Protein AF-A0A2M7YLI7-F1 (afdb_monomer_lite)

pLDDT: mean 92.36, std 5.56, range [60.12, 97.44]

Foldseek 3Di:
DEEAEDEDEQVRVVVVVCVVVVQADDEDDDCDPSPVPDAAQYWYWYDYPPDIDIDGRHGDDDDPDPVRVCVVDPVSNHPVPDPDPD

InterPro domains:
  IPR015947 PUA-like superfamily [SSF88697] (15-86)

Organism: NCBI:txid1974805

Sequence (86 aa):
MKKHFLKIKQRDKFVFDAIKNGGKTIETRAGSVLYNKIEPGDILVFVCGKEKLEKKVVKATHFKSADDMLKYYDYKKIQPFSDSLE

Secondary structure (DSSP, 8-state):
--EEEEEE-GGGHHHHHHHHHTS---------TTTTT--TT-EEEEEETTEEEEEE-------SSHHHHHHHS-HHHH-TT-S---

Structure (mmCIF, N/CA/C/O backbone):
data_AF-A0A2M7YLI7-F1
#
_entry.id   AF-A0A2M7YLI7-F1
#
loop_
_atom_site.group_PDB
_atom_site.id
_atom_site.type_symbol
_atom_site.label_atom_id
_atom_site.label_alt_id
_atom_site.label_comp_id
_atom_site.label_asym_id
_atom_site.label_entity_id
_atom_site.label_seq_id
_atom_site.pdbx_PDB_ins_code
_atom_site.Cartn_x
_atom_site.Cartn_y
_atom_site.Cartn_z
_atom_site.occupancy
_atom_site.B_iso_or_equiv
_atom_site.auth_seq_id
_atom_site.auth_comp_id
_atom_site.auth_asym_id
_atom_site.auth_atom_id
_atom_site.pdbx_PDB_model_num
ATOM 1 N N . MET A 1 1 ? 2.104 -4.623 17.481 1.00 81.06 1 MET A N 1
ATOM 2 C CA . MET A 1 1 ? 1.136 -4.553 16.366 1.00 81.06 1 MET A CA 1
ATOM 3 C C . MET A 1 1 ? 0.443 -3.202 16.393 1.00 81.06 1 MET A C 1
ATOM 5 O O . MET A 1 1 ? -0.419 -2.970 17.235 1.00 81.06 1 MET A O 1
ATOM 9 N N . LYS A 1 2 ? 0.858 -2.296 15.511 1.00 93.06 2 LYS A N 1
ATOM 10 C CA . LYS A 1 2 ? 0.307 -0.946 15.369 1.00 93.06 2 LYS A CA 1
ATOM 11 C C . LYS A 1 2 ? -0.656 -0.891 14.179 1.00 93.06 2 LYS A C 1
ATOM 13 O O . LYS A 1 2 ? -0.474 -1.603 13.194 1.00 93.06 2 LYS A O 1
ATOM 18 N N . LYS A 1 3 ? -1.693 -0.051 14.275 1.00 95.75 3 LYS A N 1
ATOM 19 C CA . LYS A 1 3 ? -2.602 0.247 13.156 1.00 95.75 3 LYS A CA 1
ATOM 20 C C . LYS A 1 3 ? -2.156 1.523 12.447 1.00 95.75 3 LYS A C 1
ATOM 22 O O . LYS A 1 3 ? -1.992 2.558 13.092 1.00 95.75 3 LYS A O 1
ATOM 27 N N . HIS A 1 4 ? -2.012 1.455 11.129 1.00 94.81 4 HIS A N 1
ATOM 28 C CA . HIS A 1 4 ? -1.656 2.584 10.269 1.00 94.81 4 HIS A CA 1
ATOM 29 C C . HIS A 1 4 ? -2.805 2.864 9.309 1.00 94.81 4 HIS A C 1
ATOM 31 O O . HIS A 1 4 ? -3.244 1.968 8.595 1.00 94.81 4 HIS A O 1
ATOM 37 N N . PHE A 1 5 ? -3.309 4.095 9.284 1.00 94.56 5 PHE A N 1
ATOM 38 C CA . PHE A 1 5 ? -4.480 4.449 8.482 1.00 94.56 5 PHE A CA 1
ATOM 39 C C . PHE A 1 5 ? -4.066 5.072 7.150 1.00 94.56 5 PHE A C 1
ATOM 41 O O . PHE A 1 5 ? -3.439 6.130 7.125 1.00 94.56 5 PHE A O 1
ATOM 48 N N . LEU A 1 6 ? -4.466 4.446 6.045 1.00 93.88 6 LEU A N 1
ATOM 49 C CA . LEU A 1 6 ? -4.224 4.929 4.690 1.00 93.88 6 LEU A CA 1
ATOM 50 C C . LEU A 1 6 ? -5.555 5.338 4.062 1.00 93.88 6 LEU A C 1
ATOM 52 O O . LEU A 1 6 ? -6.416 4.505 3.785 1.00 93.88 6 LEU A O 1
ATOM 56 N N . LYS A 1 7 ? -5.731 6.642 3.843 1.00 94.94 7 LYS A N 1
ATOM 57 C CA . LYS A 1 7 ? -6.943 7.189 3.225 1.00 94.94 7 LYS A CA 1
ATOM 58 C C . LYS A 1 7 ? -6.805 7.160 1.703 1.00 94.94 7 LYS A C 1
ATOM 60 O O . LYS A 1 7 ? -5.873 7.747 1.162 1.00 94.94 7 LYS A O 1
ATOM 65 N N . ILE A 1 8 ? -7.756 6.521 1.034 1.00 94.50 8 ILE A N 1
ATOM 66 C CA . ILE A 1 8 ? -7.917 6.510 -0.421 1.00 94.50 8 ILE A CA 1
ATOM 67 C C . ILE A 1 8 ? -9.103 7.423 -0.750 1.00 94.50 8 ILE A C 1
ATOM 69 O O . ILE A 1 8 ? -10.176 7.307 -0.149 1.00 94.50 8 ILE A O 1
ATOM 73 N N . LYS A 1 9 ? -8.911 8.378 -1.666 1.00 95.38 9 LYS A N 1
ATOM 74 C CA . LYS A 1 9 ? -9.984 9.296 -2.083 1.00 95.38 9 LYS A CA 1
ATOM 75 C C . LYS A 1 9 ? -11.063 8.521 -2.835 1.00 95.38 9 LYS A C 1
ATOM 77 O O . LYS A 1 9 ? -10.761 7.533 -3.490 1.00 95.38 9 LYS A O 1
ATOM 82 N N . GLN A 1 10 ? -12.306 9.007 -2.811 1.00 94.12 10 GLN A N 1
ATOM 83 C CA . GLN A 1 10 ? -13.397 8.280 -3.471 1.00 94.12 10 GLN A CA 1
ATOM 84 C C . GLN A 1 10 ? -13.231 8.151 -4.991 1.00 94.12 10 GLN A C 1
ATOM 86 O O . GLN A 1 10 ? -13.590 7.136 -5.572 1.00 94.12 10 GLN A O 1
ATOM 91 N N . ARG A 1 11 ? -12.629 9.149 -5.646 1.00 95.44 11 ARG A N 1
ATOM 92 C CA . ARG A 1 11 ? -12.306 9.053 -7.079 1.00 95.44 11 ARG A CA 1
ATOM 93 C C . ARG A 1 11 ? -11.340 7.901 -7.405 1.00 95.44 11 ARG A C 1
ATOM 95 O O . ARG A 1 11 ? -11.323 7.426 -8.529 1.00 95.44 11 ARG A O 1
ATOM 102 N N . ASP A 1 12 ? -10.580 7.444 -6.409 1.00 94.25 12 ASP A N 1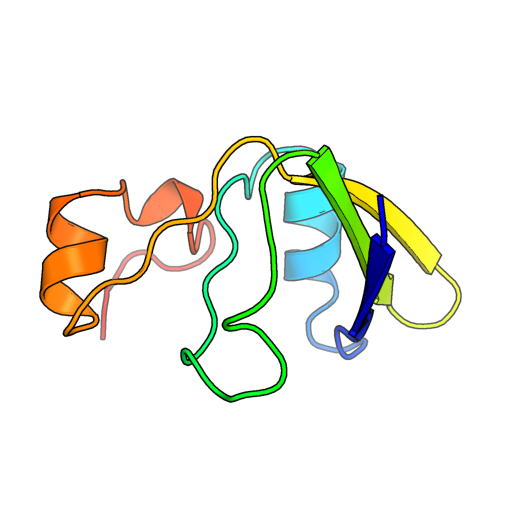
ATOM 103 C CA . ASP A 1 12 ? -9.577 6.385 -6.519 1.00 94.25 12 ASP A CA 1
ATOM 104 C C . ASP A 1 12 ? -10.098 5.054 -5.931 1.00 94.25 12 ASP A C 1
ATOM 106 O O . ASP A 1 12 ? -9.315 4.174 -5.564 1.00 94.25 12 ASP A O 1
ATOM 110 N N . LYS A 1 13 ? -11.428 4.886 -5.814 1.00 94.75 13 LYS A N 1
ATOM 111 C CA . LYS A 1 13 ? -12.063 3.693 -5.220 1.00 94.75 13 LYS A CA 1
ATOM 112 C C . LYS A 1 13 ? -11.628 2.390 -5.885 1.00 94.75 13 LYS A C 1
ATOM 114 O O . LYS A 1 13 ? -11.485 1.381 -5.203 1.00 94.75 13 LYS A O 1
ATOM 119 N N . PHE A 1 14 ? -11.348 2.418 -7.185 1.00 94.00 14 PHE A N 1
ATOM 120 C CA . PHE A 1 14 ? -10.849 1.256 -7.918 1.00 94.00 14 PHE A CA 1
ATOM 121 C C . PHE A 1 14 ? -9.572 0.670 -7.279 1.00 94.00 14 PHE A C 1
ATOM 123 O O . PHE A 1 14 ? -9.435 -0.548 -7.191 1.00 94.00 14 PHE A O 1
ATOM 130 N N . VAL A 1 15 ? -8.686 1.507 -6.716 1.00 93.94 15 VAL A N 1
ATOM 131 C CA . VAL A 1 15 ? -7.499 1.052 -5.969 1.00 93.94 15 VAL A CA 1
ATOM 132 C C . VAL A 1 15 ? -7.898 0.318 -4.690 1.00 93.94 15 VAL A C 1
ATOM 134 O O . VAL A 1 15 ? -7.360 -0.750 -4.397 1.00 93.94 15 VAL A O 1
ATOM 137 N N . PHE A 1 16 ? -8.854 0.867 -3.935 1.00 95.75 16 PHE A N 1
ATOM 138 C CA . PHE A 1 16 ? -9.382 0.228 -2.727 1.00 95.75 16 PHE A CA 1
ATOM 139 C C . PHE A 1 16 ? -10.006 -1.135 -3.049 1.00 95.75 16 PHE A C 1
ATOM 141 O O . PHE A 1 16 ? -9.719 -2.120 -2.367 1.00 95.75 16 PHE A O 1
ATOM 148 N N . ASP A 1 17 ? -10.794 -1.209 -4.122 1.00 95.62 17 ASP A N 1
ATOM 149 C CA . ASP A 1 17 ? -11.446 -2.441 -4.564 1.00 95.62 17 ASP A CA 1
ATOM 150 C C . ASP A 1 17 ? -10.422 -3.495 -5.025 1.00 95.62 17 ASP A C 1
ATOM 152 O O . ASP A 1 17 ? -10.560 -4.668 -4.678 1.00 95.62 17 ASP A O 1
ATOM 156 N N . ALA A 1 18 ? -9.330 -3.105 -5.696 1.00 95.19 18 ALA A N 1
ATOM 157 C CA . ALA A 1 18 ? -8.242 -4.039 -6.016 1.00 95.19 18 ALA A CA 1
ATOM 158 C C . ALA A 1 18 ? -7.534 -4.592 -4.774 1.00 95.19 18 ALA A C 1
ATOM 160 O O . ALA A 1 18 ? -7.186 -5.772 -4.752 1.00 95.19 18 ALA A O 1
ATOM 161 N N . ILE A 1 19 ? -7.329 -3.784 -3.730 1.00 95.31 19 ILE A N 1
ATOM 162 C CA . ILE A 1 19 ? -6.745 -4.268 -2.466 1.00 95.31 19 ILE A CA 1
ATOM 163 C C . ILE A 1 19 ? -7.725 -5.215 -1.759 1.00 95.31 19 ILE A C 1
ATOM 165 O O . ILE A 1 19 ? -7.328 -6.250 -1.211 1.00 95.31 19 ILE A O 1
ATOM 169 N N . LYS A 1 20 ? -9.020 -4.878 -1.779 1.00 94.94 20 LYS A N 1
ATOM 170 C CA . LYS A 1 20 ? -10.101 -5.691 -1.206 1.00 94.94 20 LYS A CA 1
ATOM 171 C C . LYS A 1 20 ? -10.168 -7.067 -1.862 1.00 94.94 20 LYS A C 1
ATOM 173 O O . LYS A 1 20 ? -10.134 -8.066 -1.146 1.00 94.94 20 LYS A O 1
ATOM 178 N N . ASN A 1 21 ? -10.152 -7.102 -3.193 1.00 94.12 21 ASN A N 1
ATOM 179 C CA . ASN A 1 21 ? -10.276 -8.316 -4.001 1.00 94.12 21 ASN A CA 1
ATOM 180 C C . ASN A 1 21 ? -8.950 -9.079 -4.190 1.00 94.12 21 ASN A C 1
ATOM 182 O O . ASN A 1 21 ? -8.945 -10.149 -4.785 1.00 94.12 21 ASN A O 1
ATOM 186 N N . GLY A 1 22 ? -7.824 -8.548 -3.698 1.00 92.12 22 GLY A N 1
ATOM 187 C CA . GLY A 1 22 ? -6.510 -9.197 -3.792 1.00 92.12 22 GLY A CA 1
ATOM 188 C C . GLY A 1 22 ? -5.776 -8.997 -5.122 1.00 92.12 22 GLY A C 1
ATOM 189 O O . GLY A 1 22 ? -4.704 -9.565 -5.304 1.00 92.12 22 GLY A O 1
ATOM 190 N N . GLY A 1 23 ? -6.297 -8.162 -6.027 1.00 90.50 23 GLY A N 1
ATOM 191 C CA . GLY A 1 23 ? -5.612 -7.784 -7.268 1.00 90.50 23 GLY A CA 1
ATOM 192 C C . GLY A 1 23 ? -4.385 -6.896 -7.033 1.00 90.50 23 GLY A C 1
ATOM 193 O O . GLY A 1 23 ? -3.420 -6.960 -7.788 1.00 90.50 23 GLY A O 1
ATOM 194 N N . LYS A 1 24 ? -4.382 -6.109 -5.949 1.00 93.88 24 LYS A N 1
ATOM 195 C CA . LYS A 1 24 ? -3.224 -5.324 -5.499 1.00 93.88 24 LYS A CA 1
ATOM 196 C C . LYS A 1 24 ? -2.718 -5.863 -4.166 1.00 93.88 24 LYS A C 1
ATOM 198 O O . LYS A 1 24 ? -3.405 -5.769 -3.150 1.00 93.88 24 LYS A O 1
ATOM 203 N N . THR A 1 25 ? -1.512 -6.425 -4.178 1.00 95.00 25 THR A N 1
ATOM 204 C CA . THR A 1 25 ? -0.905 -7.098 -3.013 1.00 95.00 25 THR A CA 1
ATOM 205 C C . THR A 1 25 ? 0.300 -6.354 -2.451 1.00 95.00 25 THR A C 1
ATOM 207 O O . THR A 1 25 ? 0.667 -6.575 -1.299 1.00 95.00 25 THR A O 1
ATOM 210 N N . ILE A 1 26 ? 0.885 -5.442 -3.233 1.00 94.81 26 ILE A N 1
ATOM 211 C CA . ILE A 1 26 ? 2.037 -4.638 -2.833 1.00 94.81 26 ILE A CA 1
ATOM 212 C C . ILE A 1 26 ? 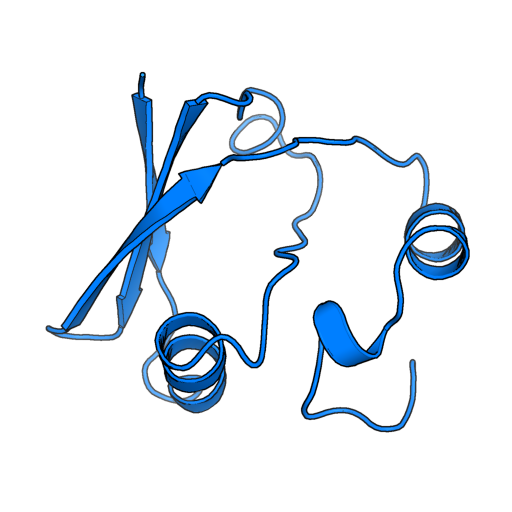1.609 -3.175 -2.779 1.00 94.81 26 ILE A C 1
ATOM 214 O O . ILE A 1 26 ? 1.137 -2.609 -3.769 1.00 94.81 26 ILE A O 1
ATOM 218 N N . GLU A 1 27 ? 1.772 -2.554 -1.611 1.00 92.75 27 GLU A N 1
ATOM 219 C CA . GLU A 1 27 ? 1.545 -1.123 -1.429 1.00 92.75 27 GLU A CA 1
ATOM 220 C C . GLU A 1 27 ? 2.870 -0.375 -1.369 1.00 92.75 27 GLU A C 1
ATOM 222 O O . GLU A 1 27 ? 3.766 -0.731 -0.606 1.00 92.75 27 GLU A O 1
ATOM 227 N N . THR A 1 28 ? 2.978 0.676 -2.179 1.00 93.62 28 THR A N 1
ATOM 228 C CA . THR A 1 28 ? 4.184 1.491 -2.299 1.00 93.62 28 THR A CA 1
ATOM 229 C C . THR A 1 28 ? 3.900 2.908 -1.813 1.00 93.62 28 THR A C 1
ATOM 231 O O . THR A 1 28 ? 2.824 3.485 -2.021 1.00 93.62 28 THR A O 1
ATOM 234 N N . ARG A 1 29 ? 4.872 3.475 -1.101 1.00 91.50 29 ARG A N 1
ATOM 235 C CA . ARG A 1 29 ? 4.834 4.834 -0.561 1.00 91.50 29 ARG A CA 1
ATOM 236 C C . ARG A 1 29 ? 6.247 5.394 -0.537 1.00 91.50 29 ARG A C 1
ATOM 238 O O . ARG A 1 29 ? 7.208 4.647 -0.371 1.00 91.50 29 ARG A O 1
ATOM 245 N N . ALA A 1 30 ? 6.358 6.715 -0.646 1.00 89.50 30 ALA A N 1
ATOM 246 C CA . ALA A 1 30 ? 7.601 7.395 -0.316 1.00 89.50 30 ALA A CA 1
ATOM 247 C C . ALA A 1 30 ? 7.973 7.071 1.140 1.00 89.50 30 ALA A C 1
ATOM 249 O O . ALA A 1 30 ? 7.115 7.150 2.023 1.00 89.50 30 ALA A O 1
ATOM 250 N N . GLY A 1 31 ? 9.236 6.715 1.381 1.00 86.88 31 GLY A N 1
ATOM 251 C CA . GLY A 1 31 ? 9.769 6.311 2.689 1.00 86.88 31 GLY A CA 1
ATOM 252 C C . GLY A 1 31 ? 9.902 7.460 3.692 1.00 86.88 31 GLY A C 1
ATOM 253 O O . GLY A 1 31 ? 10.947 7.624 4.314 1.00 86.88 31 GLY A O 1
ATOM 254 N N . SER A 1 32 ? 8.869 8.290 3.833 1.00 88.00 32 SER A N 1
ATOM 255 C CA . SER A 1 32 ? 8.824 9.369 4.816 1.00 88.00 32 SER A CA 1
ATOM 256 C C . SER A 1 32 ? 8.762 8.817 6.243 1.00 88.00 32 SER A C 1
ATOM 258 O O . SER A 1 32 ? 8.430 7.652 6.467 1.00 88.00 32 SER A O 1
ATOM 260 N N . VAL A 1 33 ? 9.013 9.682 7.232 1.00 87.62 33 VAL A N 1
ATOM 261 C CA . VAL A 1 33 ? 8.979 9.348 8.673 1.00 87.62 33 VAL A CA 1
ATOM 262 C C . VAL A 1 33 ? 7.658 8.691 9.106 1.00 87.62 33 VAL A C 1
ATOM 264 O O . VAL A 1 33 ? 7.618 7.948 10.085 1.00 87.62 33 VAL A O 1
ATOM 267 N N . LEU A 1 34 ? 6.567 8.953 8.378 1.00 85.56 34 LEU A N 1
ATOM 268 C CA . LEU A 1 34 ? 5.257 8.366 8.649 1.00 85.56 34 LEU A CA 1
ATOM 269 C C . LEU A 1 34 ? 5.196 6.868 8.313 1.00 85.56 34 LEU A C 1
ATOM 271 O O . LEU A 1 34 ? 4.521 6.120 9.016 1.00 85.56 34 LEU A O 1
ATOM 275 N N . TYR A 1 35 ? 5.881 6.437 7.251 1.00 88.88 35 TYR A N 1
ATOM 276 C CA . TYR A 1 35 ? 5.773 5.079 6.708 1.00 88.88 35 TYR A CA 1
ATOM 277 C C . TYR A 1 35 ? 7.022 4.227 6.951 1.00 88.88 35 TYR A C 1
ATOM 279 O O . TYR A 1 35 ? 6.923 3.004 6.948 1.00 88.88 35 TYR A O 1
ATOM 287 N N . ASN A 1 36 ? 8.179 4.843 7.207 1.00 88.81 36 ASN A N 1
ATOM 288 C CA . ASN A 1 36 ? 9.443 4.119 7.378 1.00 88.81 36 ASN A CA 1
ATOM 289 C C . ASN A 1 36 ? 9.501 3.230 8.637 1.00 88.81 36 ASN A C 1
ATOM 291 O O . ASN A 1 36 ? 10.370 2.370 8.732 1.00 88.81 36 ASN A O 1
ATOM 295 N N . LYS A 1 37 ? 8.582 3.430 9.591 1.00 91.06 37 LYS A N 1
ATOM 296 C CA . LYS A 1 37 ? 8.454 2.632 10.824 1.00 91.06 37 LYS A CA 1
ATOM 297 C C . LYS A 1 37 ? 7.434 1.495 10.712 1.00 91.06 37 LYS A C 1
ATOM 299 O O . LYS A 1 37 ? 7.062 0.930 11.734 1.00 91.06 37 LYS A O 1
ATOM 304 N N . ILE A 1 38 ? 6.885 1.232 9.524 1.00 93.94 38 ILE A N 1
ATOM 305 C CA . ILE A 1 38 ? 5.943 0.125 9.333 1.00 93.94 38 ILE A CA 1
ATOM 306 C C . ILE A 1 38 ? 6.729 -1.182 9.328 1.00 93.94 38 ILE A C 1
ATOM 308 O O . ILE A 1 38 ? 7.644 -1.361 8.525 1.00 93.94 38 ILE A O 1
ATOM 312 N N . GLU A 1 39 ? 6.328 -2.110 10.190 1.00 95.00 39 GLU A N 1
ATOM 313 C CA . GLU A 1 39 ? 7.018 -3.383 10.376 1.00 95.00 39 GLU A CA 1
ATOM 314 C C . GLU A 1 39 ? 6.108 -4.579 10.049 1.00 95.00 39 GLU A C 1
ATOM 316 O O . GLU A 1 39 ? 4.875 -4.475 10.112 1.00 95.00 39 GLU A O 1
ATOM 321 N N . PRO A 1 40 ? 6.681 -5.744 9.692 1.00 96.75 40 PRO A N 1
ATOM 322 C CA . PRO A 1 40 ? 5.921 -6.983 9.578 1.00 96.75 40 PRO A CA 1
ATOM 323 C C . PRO A 1 40 ? 5.109 -7.268 10.846 1.00 96.75 40 PRO A C 1
ATOM 325 O O . PRO A 1 40 ? 5.603 -7.169 11.965 1.00 96.75 40 PRO A O 1
ATOM 328 N N . GLY A 1 41 ? 3.847 -7.651 10.669 1.00 96.75 41 GLY A N 1
ATOM 329 C CA . GLY A 1 41 ? 2.911 -7.886 11.766 1.00 96.75 41 GLY A CA 1
ATOM 330 C C . GLY A 1 41 ? 2.019 -6.696 12.116 1.00 96.75 41 GLY A C 1
ATOM 331 O O . GLY A 1 41 ? 1.002 -6.912 12.774 1.00 96.75 41 GLY A O 1
ATOM 332 N N . ASP A 1 42 ? 2.326 -5.484 11.648 1.00 96.75 42 ASP A N 1
ATOM 333 C CA . ASP A 1 42 ? 1.420 -4.339 11.754 1.00 96.75 42 ASP A CA 1
ATOM 334 C C . ASP A 1 42 ? 0.168 -4.495 10.880 1.00 96.75 42 ASP A C 1
ATOM 336 O O . ASP A 1 42 ? 0.080 -5.372 10.017 1.00 96.75 42 ASP A O 1
ATOM 340 N N . ILE A 1 43 ? -0.820 -3.627 11.104 1.00 97.44 43 ILE A N 1
ATOM 341 C CA . ILE A 1 43 ? -2.067 -3.591 10.338 1.00 97.44 43 ILE A CA 1
ATOM 342 C C . ILE A 1 43 ? -2.144 -2.292 9.539 1.00 97.44 43 ILE A C 1
ATOM 344 O O . ILE A 1 43 ? -2.104 -1.197 10.104 1.00 97.44 43 ILE A O 1
ATOM 348 N N . LEU A 1 44 ? -2.331 -2.414 8.228 1.00 96.62 44 LEU A N 1
ATOM 349 C CA . LEU A 1 44 ? -2.734 -1.312 7.364 1.00 96.62 44 LEU A CA 1
ATOM 350 C C . LEU A 1 44 ? -4.259 -1.262 7.306 1.00 96.62 44 LEU A C 1
ATOM 352 O O . LEU A 1 44 ? -4.909 -2.235 6.925 1.00 96.62 44 LEU A O 1
ATOM 356 N N . VAL A 1 45 ? -4.822 -0.122 7.685 1.00 97.06 45 VAL A N 1
ATOM 357 C CA . VAL A 1 45 ? -6.252 0.166 7.610 1.00 97.06 45 VAL A CA 1
ATOM 358 C C . VAL A 1 45 ? -6.483 1.089 6.423 1.00 97.06 45 VAL A C 1
ATOM 360 O O . VAL A 1 45 ? -6.270 2.300 6.509 1.00 97.06 45 VAL A O 1
ATOM 363 N N . PHE A 1 46 ? -6.916 0.519 5.306 1.00 96.94 46 PHE A N 1
ATOM 364 C CA . PHE A 1 46 ? -7.331 1.285 4.139 1.00 96.94 46 PHE A CA 1
ATOM 365 C C . PHE A 1 46 ? -8.724 1.855 4.383 1.00 96.94 46 PHE A C 1
ATOM 367 O O . PHE A 1 46 ? -9.624 1.137 4.815 1.00 96.94 46 PHE A O 1
ATOM 374 N N . VAL A 1 47 ? -8.908 3.146 4.121 1.00 97.25 47 VAL A N 1
ATOM 375 C CA . VAL A 1 47 ? -10.179 3.854 4.322 1.00 97.25 47 VAL A CA 1
ATOM 376 C C . VAL A 1 47 ? -10.583 4.526 3.020 1.00 97.25 47 VAL A C 1
ATOM 378 O O . VAL A 1 47 ? -9.828 5.352 2.511 1.00 97.25 47 VAL A O 1
ATOM 381 N N . CYS A 1 48 ? -11.775 4.219 2.512 1.00 97.19 48 CYS A N 1
ATOM 382 C CA . CYS A 1 48 ? -12.347 4.868 1.334 1.00 97.19 48 CYS A CA 1
ATOM 383 C C . CYS A 1 48 ? -13.786 5.305 1.637 1.00 97.19 48 CYS A C 1
ATOM 385 O O . CYS A 1 48 ? -14.708 4.493 1.717 1.00 97.19 48 CYS A O 1
ATOM 387 N N . GLY A 1 49 ? -13.984 6.603 1.883 1.00 94.25 49 GLY A N 1
ATOM 388 C CA . GLY A 1 49 ? -15.273 7.122 2.347 1.00 94.25 49 GLY A CA 1
ATOM 389 C C . GLY A 1 49 ? -15.698 6.486 3.677 1.00 94.25 49 GLY A C 1
ATOM 390 O O . GLY A 1 49 ? -15.041 6.688 4.698 1.00 94.25 49 GLY A O 1
ATOM 391 N N . LYS A 1 50 ? -16.805 5.732 3.661 1.00 94.12 50 LYS A N 1
ATOM 392 C CA . LYS A 1 50 ? -17.336 5.012 4.833 1.00 94.12 50 LYS A CA 1
ATOM 393 C C . LYS A 1 50 ? -16.790 3.583 4.964 1.00 94.12 50 LYS A C 1
ATOM 395 O O . LYS A 1 50 ? -16.956 2.978 6.020 1.00 94.12 50 LYS A O 1
ATOM 400 N N . GLU A 1 51 ? -16.144 3.048 3.928 1.00 96.31 51 GLU A N 1
ATOM 401 C CA . GLU A 1 51 ? -15.585 1.695 3.945 1.00 96.31 51 GLU A CA 1
ATOM 402 C C . GLU A 1 51 ? -14.195 1.671 4.589 1.00 96.31 51 GLU A C 1
ATOM 404 O O . GLU A 1 51 ? -13.387 2.594 4.430 1.00 96.31 51 GLU A O 1
ATOM 409 N N . LYS A 1 52 ? -13.912 0.579 5.307 1.00 97.00 52 LYS A N 1
ATOM 410 C CA . LYS A 1 52 ? -12.604 0.286 5.896 1.00 97.00 52 LYS A CA 1
ATOM 411 C C . LYS A 1 52 ? -12.207 -1.150 5.589 1.00 97.00 52 LYS A C 1
ATOM 413 O O . LYS A 1 52 ? -13.051 -2.042 5.604 1.00 97.00 52 LYS A O 1
ATOM 418 N N . LEU A 1 53 ? -10.922 -1.364 5.347 1.00 97.06 53 LEU A N 1
ATOM 419 C CA . LEU A 1 53 ? -10.338 -2.675 5.103 1.00 97.06 53 LEU A CA 1
ATOM 420 C C . LEU A 1 53 ? -9.033 -2.798 5.882 1.00 97.06 53 LEU A C 1
ATOM 422 O O . LEU A 1 53 ? -8.136 -1.974 5.722 1.00 97.06 53 LEU A O 1
ATOM 426 N N . GLU A 1 54 ? -8.920 -3.840 6.698 1.00 97.19 54 GLU A N 1
ATOM 427 C CA . GLU A 1 54 ? -7.700 -4.138 7.444 1.00 97.19 54 GLU A CA 1
ATOM 428 C C . GLU A 1 54 ? -6.900 -5.231 6.729 1.00 97.19 54 GLU A C 1
ATOM 430 O O . GLU A 1 54 ? -7.444 -6.261 6.325 1.00 97.19 54 GLU A O 1
ATOM 435 N N . LYS A 1 55 ? -5.595 -5.008 6.563 1.00 96.25 55 LYS A N 1
ATOM 436 C CA . LYS A 1 55 ? -4.652 -5.988 6.015 1.00 96.25 55 LYS A CA 1
ATOM 437 C C . LYS A 1 55 ? -3.412 -6.049 6.894 1.00 96.25 55 LYS A C 1
ATOM 439 O O . LYS A 1 55 ? -2.877 -5.018 7.295 1.00 96.25 55 LYS A O 1
ATOM 444 N N . LYS A 1 56 ? -2.945 -7.262 7.175 1.00 97.12 56 LYS A N 1
ATOM 445 C CA . LYS A 1 56 ? -1.711 -7.484 7.928 1.00 97.12 56 LYS A CA 1
ATOM 446 C C . LYS A 1 56 ? -0.499 -7.286 7.022 1.00 97.12 56 LYS A C 1
ATOM 448 O O . LYS A 1 56 ? -0.464 -7.810 5.910 1.00 97.12 56 LYS A O 1
ATOM 453 N N . VAL A 1 57 ? 0.501 -6.564 7.514 1.00 96.69 57 VAL A N 1
ATOM 454 C CA . VAL A 1 57 ? 1.793 -6.411 6.845 1.00 96.69 57 VAL A CA 1
ATOM 455 C C . VAL A 1 57 ? 2.543 -7.733 6.952 1.00 96.69 57 VAL A C 1
ATOM 457 O O . VAL A 1 57 ? 2.889 -8.172 8.048 1.00 96.69 57 VAL A O 1
ATOM 460 N N . VAL A 1 58 ? 2.787 -8.378 5.812 1.00 96.62 58 VAL A N 1
ATOM 461 C CA . VAL A 1 58 ? 3.571 -9.624 5.750 1.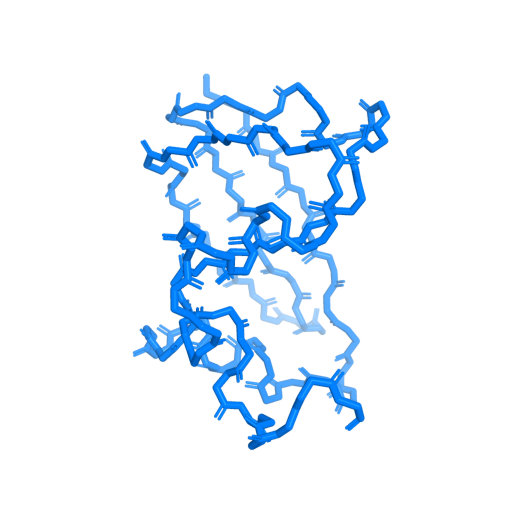00 96.62 58 VAL A CA 1
ATOM 462 C C . VAL A 1 58 ? 5.067 -9.324 5.654 1.00 96.62 58 VAL A C 1
ATOM 464 O O . VAL A 1 58 ? 5.876 -9.997 6.283 1.00 96.62 58 VAL A O 1
ATOM 467 N N . LYS A 1 59 ? 5.436 -8.291 4.891 1.00 95.06 59 LYS A N 1
ATOM 468 C CA . LYS A 1 59 ? 6.818 -7.861 4.663 1.00 95.06 59 LYS A CA 1
ATOM 469 C C . LYS A 1 59 ? 6.859 -6.347 4.463 1.00 95.06 59 LYS A C 1
ATOM 471 O O . LYS A 1 59 ? 5.960 -5.792 3.836 1.00 95.06 59 LYS A O 1
ATOM 476 N N . ALA A 1 60 ? 7.913 -5.707 4.961 1.00 94.38 60 ALA A N 1
ATOM 477 C CA . ALA A 1 60 ? 8.247 -4.313 4.688 1.00 94.38 60 ALA A CA 1
ATOM 478 C C . ALA A 1 60 ? 9.662 -4.253 4.094 1.00 94.38 60 ALA A C 1
ATOM 480 O O . ALA A 1 60 ? 10.548 -5.003 4.506 1.00 94.38 60 ALA A O 1
ATOM 481 N N . THR A 1 61 ? 9.879 -3.432 3.069 1.00 94.25 61 THR A N 1
ATOM 482 C CA . THR A 1 61 ? 11.181 -3.315 2.395 1.00 94.25 61 THR A CA 1
ATOM 483 C C . THR A 1 61 ? 11.390 -1.880 1.948 1.00 94.25 61 THR A C 1
ATOM 485 O O . THR A 1 61 ? 10.477 -1.268 1.399 1.00 94.25 61 THR A O 1
ATOM 488 N N . HIS A 1 62 ? 12.592 -1.360 2.178 1.00 93.44 62 HIS A N 1
ATOM 489 C CA . HIS A 1 62 ? 12.996 -0.033 1.737 1.00 93.44 62 HIS A CA 1
ATOM 490 C C . HIS A 1 62 ? 13.910 -0.148 0.521 1.00 93.44 62 HIS A C 1
ATOM 492 O O . HIS A 1 62 ? 14.835 -0.958 0.508 1.00 93.44 62 HIS A O 1
ATOM 498 N N . PHE A 1 63 ? 13.653 0.689 -0.478 1.00 93.62 63 PHE A N 1
ATOM 499 C CA . PHE A 1 63 ? 14.463 0.800 -1.685 1.00 93.62 63 PHE A CA 1
ATOM 500 C C . PHE A 1 63 ? 15.030 2.212 -1.783 1.00 93.62 63 PHE A C 1
ATOM 502 O O . PHE A 1 63 ? 14.422 3.164 -1.291 1.00 93.62 63 PHE A O 1
ATOM 509 N N . LYS A 1 64 ? 16.200 2.339 -2.413 1.00 92.12 64 LYS A N 1
ATOM 510 C CA . LYS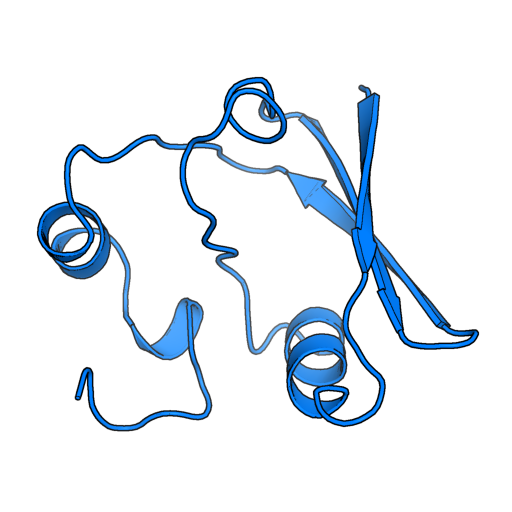 A 1 64 ? 16.848 3.638 -2.640 1.00 92.12 64 LYS A CA 1
ATOM 511 C C . LYS A 1 64 ? 16.168 4.427 -3.759 1.00 92.12 64 LYS A C 1
ATOM 513 O O . LYS A 1 64 ? 16.168 5.651 -3.719 1.00 92.12 64 LYS A O 1
ATOM 518 N N . SER A 1 65 ? 15.585 3.727 -4.731 1.00 91.88 65 SER A N 1
ATOM 519 C CA . SER A 1 65 ? 14.915 4.308 -5.893 1.00 91.88 65 SER A CA 1
ATOM 520 C C . SER A 1 65 ? 13.658 3.517 -6.272 1.00 91.88 65 SER A C 1
ATOM 522 O O . SER A 1 65 ? 13.479 2.368 -5.853 1.00 91.88 65 SER A O 1
ATOM 524 N N . ALA A 1 66 ? 12.783 4.136 -7.072 1.00 90.25 66 ALA A N 1
ATOM 525 C CA . ALA A 1 66 ? 11.639 3.446 -7.667 1.00 90.25 66 ALA A CA 1
ATOM 526 C C . ALA A 1 66 ? 12.098 2.327 -8.617 1.00 90.25 66 ALA A C 1
ATOM 528 O O . ALA A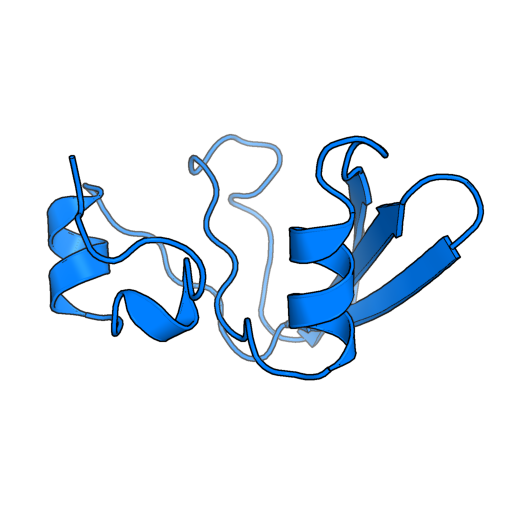 1 66 ? 11.526 1.242 -8.588 1.00 90.25 66 ALA A O 1
ATOM 529 N N . ASP A 1 67 ? 13.175 2.544 -9.373 1.00 92.00 67 ASP A N 1
ATOM 530 C CA . ASP A 1 67 ? 13.723 1.552 -10.303 1.00 92.00 67 ASP A CA 1
ATOM 531 C C . ASP A 1 67 ? 14.196 0.288 -9.582 1.00 92.00 67 ASP A C 1
ATOM 533 O O . ASP A 1 67 ? 13.922 -0.826 -10.026 1.00 92.00 67 ASP A O 1
ATOM 537 N N . ASP A 1 68 ? 14.864 0.434 -8.435 1.00 93.12 68 ASP A N 1
ATOM 538 C CA . ASP A 1 68 ? 15.301 -0.715 -7.632 1.00 93.12 68 ASP A CA 1
ATOM 539 C C . ASP A 1 68 ? 14.111 -1.525 -7.105 1.00 93.12 68 ASP A C 1
ATOM 541 O O . ASP A 1 68 ? 14.158 -2.754 -7.054 1.00 93.12 68 ASP A O 1
ATOM 545 N N . MET A 1 69 ? 13.022 -0.841 -6.744 1.00 94.00 69 MET A N 1
ATOM 546 C CA . MET A 1 69 ? 11.778 -1.486 -6.331 1.00 94.00 69 MET A CA 1
ATOM 547 C C . MET A 1 69 ? 11.115 -2.225 -7.501 1.00 94.00 69 MET A C 1
ATOM 549 O O . MET A 1 69 ? 10.673 -3.359 -7.322 1.00 94.00 69 MET A O 1
ATOM 553 N N . LEU A 1 70 ? 11.055 -1.611 -8.685 1.00 91.50 70 LEU A N 1
ATOM 554 C CA . LEU A 1 70 ? 10.431 -2.185 -9.883 1.00 91.50 70 LEU A CA 1
ATOM 555 C C . LEU A 1 70 ? 11.225 -3.364 -10.466 1.00 91.50 70 LEU A C 1
ATOM 557 O O . LEU A 1 70 ? 10.639 -4.250 -11.077 1.00 91.50 70 LEU A O 1
ATOM 561 N N . LYS A 1 71 ? 12.541 -3.431 -10.229 1.00 93.06 71 LYS A N 1
ATOM 562 C CA . LYS A 1 71 ? 13.352 -4.627 -10.523 1.00 93.06 71 LYS A CA 1
ATOM 563 C C . LYS A 1 71 ? 13.035 -5.797 -9.590 1.00 93.06 71 LYS A C 1
ATOM 565 O O . LYS A 1 71 ? 13.228 -6.949 -9.967 1.00 93.06 71 LYS A O 1
ATOM 570 N N . TYR A 1 72 ? 12.605 -5.509 -8.360 1.00 93.38 72 TYR A N 1
ATOM 571 C CA . TYR A 1 72 ? 12.349 -6.525 -7.338 1.00 93.38 72 TYR A CA 1
ATOM 572 C C . TYR A 1 72 ? 10.905 -7.036 -7.353 1.00 93.38 72 TYR A C 1
ATOM 574 O O . TYR A 1 72 ? 10.654 -8.221 -7.130 1.00 93.38 72 TYR A O 1
ATOM 582 N N . TYR A 1 73 ? 9.945 -6.143 -7.582 1.00 92.06 73 TYR A N 1
ATOM 583 C CA . TYR A 1 73 ? 8.525 -6.454 -7.559 1.00 92.06 73 TYR A CA 1
ATOM 584 C C . TYR A 1 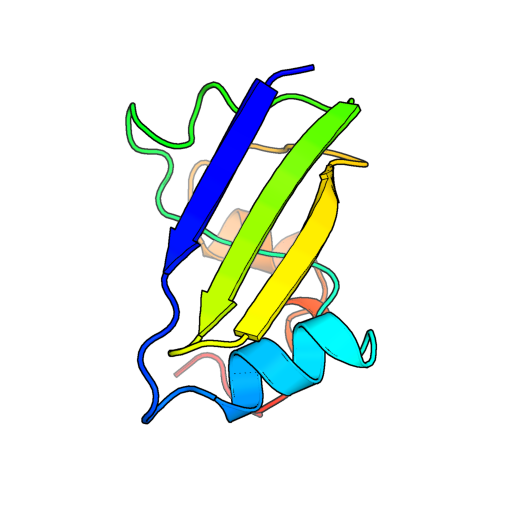73 ? 7.897 -6.311 -8.939 1.00 92.06 73 TYR A C 1
ATOM 586 O O . TYR A 1 73 ? 8.091 -5.316 -9.625 1.00 92.06 73 TYR A O 1
ATOM 594 N N . ASP A 1 74 ? 7.057 -7.284 -9.284 1.00 90.94 74 ASP A N 1
ATOM 595 C CA . ASP A 1 74 ? 6.208 -7.226 -10.469 1.00 90.94 74 ASP A CA 1
ATOM 596 C C . ASP A 1 74 ? 5.294 -5.990 -10.420 1.00 90.94 74 ASP A C 1
ATOM 598 O O . ASP A 1 74 ? 4.497 -5.818 -9.486 1.00 90.94 74 ASP A O 1
ATOM 602 N N . TYR A 1 75 ? 5.404 -5.144 -11.447 1.00 89.81 75 TYR A N 1
ATOM 603 C CA . TYR A 1 75 ? 4.657 -3.899 -11.566 1.00 89.81 75 TYR A CA 1
ATOM 604 C C . TYR A 1 75 ? 3.146 -4.114 -11.460 1.00 89.81 75 TYR A C 1
ATOM 606 O O . TYR A 1 75 ? 2.471 -3.347 -10.773 1.00 89.81 75 TYR A O 1
ATOM 614 N N . LYS A 1 76 ? 2.607 -5.204 -12.022 1.00 90.88 76 LYS A N 1
ATOM 615 C CA . LYS A 1 76 ? 1.162 -5.482 -11.979 1.00 90.88 76 LYS A CA 1
ATOM 616 C C . LYS A 1 76 ? 0.643 -5.757 -10.568 1.00 90.88 76 LYS A C 1
ATOM 618 O O . LYS A 1 76 ? -0.515 -5.473 -10.278 1.00 90.88 76 LYS A O 1
ATOM 623 N N . LYS A 1 77 ? 1.494 -6.230 -9.652 1.00 89.94 77 LYS A N 1
ATOM 624 C CA . LYS A 1 77 ? 1.131 -6.419 -8.233 1.00 89.94 77 LYS A CA 1
ATOM 625 C C . LYS A 1 77 ? 1.117 -5.109 -7.441 1.00 89.94 77 LYS A C 1
ATOM 627 O O . LYS A 1 77 ? 0.493 -5.050 -6.375 1.00 89.94 77 LYS A O 1
ATOM 632 N N . ILE A 1 78 ? 1.800 -4.081 -7.952 1.00 90.56 78 ILE A N 1
ATOM 633 C CA . ILE A 1 78 ? 1.846 -2.724 -7.397 1.00 90.56 78 ILE A CA 1
ATOM 634 C C . ILE A 1 78 ? 0.734 -1.865 -8.004 1.00 90.56 78 ILE A C 1
ATOM 636 O O . ILE A 1 78 ? -0.021 -1.237 -7.264 1.00 90.56 78 ILE A O 1
ATOM 640 N N . GLN A 1 79 ? 0.624 -1.827 -9.328 1.00 89.56 79 GLN A N 1
ATOM 641 C CA . GLN A 1 79 ? -0.343 -1.020 -10.060 1.00 89.56 79 GLN A CA 1
ATOM 642 C C . GLN A 1 79 ? -1.012 -1.872 -11.149 1.00 89.56 79 GLN A C 1
ATOM 644 O O . GLN A 1 79 ? -0.594 -1.847 -12.305 1.00 89.56 79 GLN A O 1
ATOM 649 N N . PRO A 1 80 ? -2.064 -2.638 -10.810 1.00 89.06 80 PRO A N 1
ATOM 650 C CA . PRO A 1 80 ? -2.697 -3.550 -11.766 1.00 89.06 80 PRO A CA 1
ATOM 651 C C . PRO A 1 80 ? -3.401 -2.825 -12.923 1.00 89.06 80 PRO A C 1
ATOM 653 O O . PRO A 1 80 ? -3.615 -3.419 -13.976 1.00 89.06 80 PRO A O 1
ATOM 656 N N . PHE A 1 81 ? -3.740 -1.547 -12.739 1.00 87.81 81 PHE A N 1
ATOM 657 C CA . PHE A 1 81 ? -4.521 -0.746 -13.687 1.00 87.81 81 PHE A CA 1
ATOM 658 C C . PHE A 1 81 ? -3.685 0.013 -14.718 1.00 87.81 81 PHE A C 1
ATOM 660 O O . PHE A 1 81 ? -4.261 0.668 -15.578 1.00 87.81 81 PHE A O 1
ATOM 667 N N . SER A 1 82 ? -2.356 -0.029 -14.609 1.00 86.25 82 SER A N 1
ATOM 668 C CA . SER A 1 82 ? -1.462 0.620 -15.566 1.00 86.25 82 SER A CA 1
ATOM 669 C C . SER A 1 82 ? -0.713 -0.433 -16.367 1.00 86.25 82 SER A C 1
ATOM 671 O O . SER A 1 82 ? -0.262 -1.440 -15.810 1.00 86.25 82 SER A O 1
ATOM 673 N N . ASP A 1 83 ? -0.600 -0.218 -17.672 1.00 83.56 83 ASP A N 1
ATOM 674 C CA . ASP A 1 83 ? 0.180 -1.065 -18.579 1.00 83.56 83 ASP A CA 1
ATOM 675 C C . ASP A 1 83 ? 1.607 -0.541 -18.780 1.00 83.56 83 ASP A C 1
ATOM 677 O O . ASP A 1 83 ? 2.492 -1.310 -19.148 1.00 83.56 83 ASP A O 1
ATOM 681 N N . SER A 1 84 ? 1.849 0.735 -18.470 1.00 78.69 84 SER A N 1
ATOM 682 C CA . SER A 1 84 ? 3.143 1.410 -18.583 1.00 78.69 84 SER A CA 1
ATOM 683 C C . SER A 1 84 ? 3.621 1.958 -17.240 1.00 78.69 84 SER A C 1
ATOM 685 O O . SER A 1 84 ? 2.839 2.176 -16.312 1.00 78.69 84 SER A O 1
ATOM 687 N N . LEU A 1 85 ? 4.934 2.176 -17.147 1.00 71.25 85 LEU A N 1
ATOM 688 C CA . LEU A 1 85 ? 5.567 2.909 -16.046 1.00 71.25 85 LEU A CA 1
ATOM 689 C C . LEU A 1 85 ? 5.454 4.433 -16.214 1.00 71.25 85 LEU A C 1
ATOM 691 O O . LEU A 1 85 ? 5.558 5.148 -15.217 1.00 71.25 85 LEU A O 1
ATOM 695 N N . GLU A 1 86 ? 5.253 4.887 -17.455 1.00 60.12 86 GLU A N 1
ATOM 696 C CA . GLU A 1 86 ? 5.100 6.287 -17.878 1.00 60.12 86 GLU A CA 1
ATOM 697 C C . GLU A 1 86 ? 3.631 6.704 -17.968 1.00 60.12 86 GLU A C 1
ATOM 699 O O . GLU A 1 86 ? 2.815 5.861 -18.422 1.00 60.12 86 GLU A O 1
#

Radius of gyration: 13.01 Å; chains: 1; bounding box: 34×19×35 Å